Protein AF-A0ABD5DW18-F1 (afdb_monomer_lite)

Sequence (98 aa):
LKLANLGVLSASFTQSKADKSMSEDRTKDLEGNQYTVGYSYNRNRFGFSINHNQRDDEYTDLSRLQYSNLISVNSNKSLTANTYFATKNSGTFGVGYI

Foldseek 3Di:
DQPDQQFDKDKDKDKDWAQLVLPPVSPGIFIKMKMKIKTWHDDDFKIKIKMKIAIDQSGDDPVCVPPVPDPVNRDRIDIKIKMWGADPPPGIDIDMDD

Organism: Acinetobacter baumannii (NCBI:txid470)

Secondary structure (DSSP, 8-state):
-B-TTS-EEEEEEEEEEE-GGGSTTSSS-EEEEEEEEEEEEEETTEEEEEEEEEE-TT---HHHHH-TT-TTTS-SEEEEEEEEEE-SSS-EEEEEE-

pLDDT: mean 84.0, std 11.17, range [56.03, 96.12]

Structure (mmCIF, N/CA/C/O backbone):
data_AF-A0ABD5DW18-F1
#
_entry.id   AF-A0ABD5DW18-F1
#
loop_
_atom_site.group_PDB
_atom_site.id
_atom_site.type_symbol
_atom_site.label_atom_id
_atom_site.label_alt_id
_atom_site.label_comp_id
_atom_site.label_asym_id
_atom_site.label_entity_id
_atom_site.label_seq_id
_atom_site.pdbx_PDB_ins_code
_atom_site.Cartn_x
_atom_site.Cartn_y
_atom_site.Cartn_z
_atom_site.occupancy
_atom_site.B_iso_or_equiv
_atom_site.auth_seq_id
_atom_site.auth_comp_id
_atom_site.auth_asym_id
_atom_site.auth_atom_id
_atom_site.pdbx_PDB_model_num
ATOM 1 N N . LEU A 1 1 ? 7.078 3.259 10.051 1.00 90.81 1 LEU A N 1
ATOM 2 C CA . LEU A 1 1 ? 7.068 4.308 11.094 1.00 90.81 1 LEU A CA 1
ATOM 3 C C . LEU A 1 1 ? 5.844 4.146 11.994 1.00 90.81 1 LEU A C 1
ATOM 5 O O . LEU A 1 1 ? 4.721 4.275 11.522 1.00 90.81 1 LEU A O 1
ATOM 9 N N . LYS A 1 2 ? 6.034 3.845 13.282 1.00 90.12 2 LYS A N 1
ATOM 10 C CA . LYS A 1 2 ? 4.927 3.777 14.248 1.00 90.12 2 LYS A CA 1
ATOM 11 C C . LYS A 1 2 ? 4.594 5.184 14.748 1.00 90.12 2 LYS A C 1
ATOM 13 O O . LYS A 1 2 ? 5.475 5.875 15.244 1.00 90.12 2 LYS A O 1
ATOM 18 N N . LEU A 1 3 ? 3.331 5.582 14.655 1.00 90.00 3 LEU A N 1
ATOM 19 C CA . LEU A 1 3 ? 2.820 6.889 15.075 1.00 90.00 3 LEU A CA 1
ATOM 20 C C . LEU A 1 3 ? 2.188 6.792 16.472 1.00 90.00 3 LEU A C 1
ATOM 22 O O . LEU A 1 3 ? 1.028 7.144 16.672 1.00 90.00 3 LEU A O 1
ATOM 26 N N . ALA A 1 4 ? 2.931 6.248 17.441 1.00 88.88 4 ALA A N 1
ATOM 27 C CA . ALA A 1 4 ? 2.444 5.964 18.794 1.00 88.88 4 ALA A CA 1
ATOM 28 C C . ALA A 1 4 ? 1.110 5.181 18.794 1.00 88.88 4 ALA A C 1
ATOM 30 O O . ALA A 1 4 ? 1.075 4.024 18.368 1.00 88.88 4 ALA A O 1
ATOM 31 N N . ASN A 1 5 ? 0.027 5.817 19.256 1.00 85.31 5 ASN A N 1
ATOM 32 C CA . ASN A 1 5 ? -1.323 5.251 19.325 1.00 85.31 5 ASN A CA 1
ATOM 33 C C . ASN A 1 5 ? -2.186 5.595 18.104 1.00 85.31 5 ASN A C 1
ATOM 35 O O . ASN A 1 5 ? -3.352 5.215 18.075 1.00 85.31 5 ASN A O 1
ATOM 39 N N . LEU A 1 6 ? -1.636 6.321 17.127 1.00 87.75 6 LEU A N 1
ATOM 40 C CA . LEU A 1 6 ? -2.300 6.727 15.889 1.00 87.75 6 LEU A CA 1
ATOM 41 C C . LEU A 1 6 ? -2.025 5.753 14.738 1.00 87.75 6 LEU A C 1
ATOM 43 O O . LEU A 1 6 ? -2.405 6.040 13.614 1.00 87.75 6 LEU A O 1
ATOM 47 N N . GLY A 1 7 ? -1.395 4.603 14.992 1.00 92.75 7 GLY A N 1
ATOM 48 C CA . GLY A 1 7 ? -1.181 3.551 13.994 1.00 92.75 7 GLY A CA 1
ATOM 49 C C . GLY A 1 7 ? 0.241 3.504 13.438 1.00 92.75 7 GLY A C 1
ATOM 50 O O . GLY A 1 7 ? 1.210 3.843 14.120 1.00 92.75 7 GLY A O 1
ATOM 51 N N . VAL A 1 8 ? 0.374 3.024 12.206 1.00 95.94 8 VAL 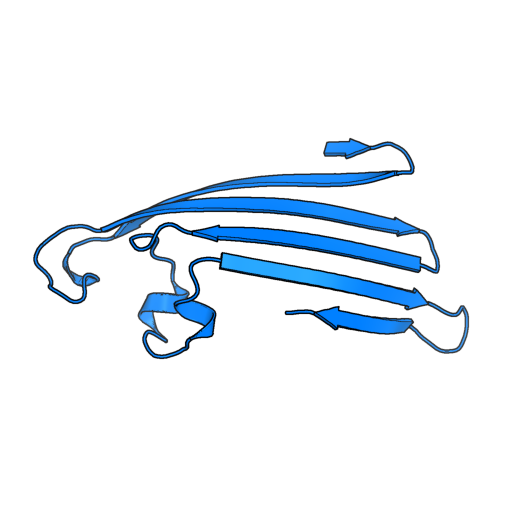A N 1
ATOM 52 C CA . VAL A 1 8 ? 1.645 2.810 11.510 1.00 95.94 8 VAL A CA 1
ATOM 53 C C . VAL A 1 8 ? 1.541 3.395 10.110 1.00 95.94 8 VAL A C 1
ATOM 55 O O . VAL A 1 8 ? 0.626 3.063 9.364 1.00 95.94 8 VAL A O 1
ATOM 58 N N . LEU A 1 9 ? 2.501 4.245 9.760 1.00 95.81 9 LEU A N 1
ATOM 59 C CA . LEU A 1 9 ? 2.751 4.688 8.396 1.00 95.81 9 LEU A CA 1
ATOM 60 C C . LEU A 1 9 ? 3.895 3.855 7.813 1.00 95.81 9 LEU A C 1
ATOM 62 O O . LEU A 1 9 ? 4.925 3.653 8.461 1.00 95.81 9 LEU A O 1
ATOM 66 N N . SER A 1 10 ? 3.731 3.377 6.595 1.00 95.19 10 SER A N 1
ATOM 67 C CA . SER A 1 10 ? 4.700 2.585 5.849 1.00 95.19 10 SER A CA 1
ATOM 68 C C . SER A 1 10 ? 4.893 3.206 4.476 1.00 95.19 10 SER A C 1
ATOM 70 O O . SER A 1 10 ? 3.952 3.730 3.886 1.00 95.19 10 SER A O 1
ATOM 72 N N . ALA A 1 11 ? 6.126 3.181 3.998 1.00 94.88 11 ALA A N 1
ATOM 73 C CA . ALA A 1 11 ? 6.458 3.554 2.641 1.00 94.88 11 ALA A CA 1
ATOM 74 C C . ALA A 1 11 ? 7.525 2.581 2.150 1.00 94.88 11 ALA A C 1
ATOM 76 O O . ALA A 1 11 ? 8.442 2.243 2.904 1.00 94.88 11 ALA A O 1
ATOM 77 N N . SER A 1 12 ? 7.394 2.121 0.917 1.00 94.81 12 SER A N 1
ATOM 78 C CA . SER A 1 12 ? 8.393 1.306 0.243 1.00 94.81 12 SER A CA 1
ATOM 79 C C . SER A 1 12 ? 8.631 1.849 -1.154 1.00 94.81 12 SER A C 1
ATOM 81 O O . SER A 1 12 ? 7.743 2.422 -1.784 1.00 94.81 12 SER A O 1
ATOM 83 N N . PHE A 1 13 ? 9.858 1.665 -1.617 1.00 93.75 13 PHE A N 1
ATOM 84 C CA . PHE A 1 13 ? 10.269 1.924 -2.983 1.00 93.75 13 PHE A CA 1
ATOM 85 C C . PHE A 1 13 ? 10.955 0.664 -3.497 1.00 93.75 13 PHE A C 1
ATOM 87 O O . PHE A 1 13 ? 11.682 -0.003 -2.758 1.00 93.75 13 PHE A O 1
ATOM 94 N N . THR A 1 14 ? 10.687 0.292 -4.735 1.00 92.81 14 THR A N 1
ATOM 95 C CA . THR A 1 14 ? 11.217 -0.920 -5.349 1.00 92.81 14 THR A CA 1
ATOM 96 C C . THR A 1 14 ? 11.560 -0.618 -6.790 1.00 92.81 14 THR A C 1
ATOM 98 O O . THR A 1 14 ? 10.752 -0.042 -7.507 1.00 92.81 14 THR A O 1
ATOM 101 N N . GLN A 1 15 ? 12.746 -1.035 -7.212 1.00 91.69 15 GLN A N 1
ATOM 102 C CA . GLN A 1 15 ? 13.177 -0.962 -8.598 1.00 91.69 15 GLN A CA 1
ATOM 103 C C . GLN A 1 15 ? 13.202 -2.372 -9.189 1.00 91.69 15 GLN A C 1
ATOM 105 O O . GLN A 1 15 ? 13.561 -3.333 -8.506 1.00 91.69 15 GLN A O 1
ATOM 110 N N . SER A 1 16 ? 12.815 -2.486 -10.454 1.00 89.81 16 SER A N 1
ATOM 111 C CA . SER A 1 16 ? 12.862 -3.718 -11.236 1.00 89.81 16 SER A CA 1
ATOM 112 C C . SER A 1 16 ? 13.697 -3.500 -12.492 1.00 89.81 16 SER A C 1
ATOM 114 O O . SER A 1 16 ? 13.654 -2.422 -13.084 1.00 89.81 16 SER A O 1
ATOM 116 N N . LYS A 1 17 ? 14.451 -4.529 -12.881 1.00 89.12 17 LYS A N 1
ATOM 117 C CA . LYS A 1 17 ? 15.139 -4.614 -14.170 1.00 89.12 17 LYS A CA 1
ATOM 118 C C . LYS A 1 17 ? 14.838 -5.980 -14.765 1.00 89.12 17 LYS A C 1
ATOM 120 O O . LYS A 1 17 ? 14.979 -6.985 -14.067 1.00 89.12 17 LYS A O 1
ATOM 125 N N . ALA A 1 18 ? 14.408 -6.010 -16.015 1.00 84.75 18 ALA A N 1
ATOM 126 C CA . ALA A 1 18 ? 14.123 -7.233 -16.743 1.00 84.75 18 ALA A CA 1
ATOM 127 C C . ALA A 1 18 ? 14.732 -7.155 -18.142 1.00 84.75 18 ALA A C 1
ATOM 129 O O . ALA A 1 18 ? 14.673 -6.120 -18.805 1.00 84.75 18 ALA A O 1
ATOM 130 N N . ASP A 1 19 ? 15.309 -8.267 -18.588 1.00 83.75 19 ASP A N 1
ATOM 131 C CA . ASP A 1 19 ? 15.899 -8.349 -19.919 1.00 83.75 19 ASP A CA 1
ATOM 132 C C . ASP A 1 19 ? 14.831 -8.184 -21.002 1.00 83.75 19 ASP A C 1
ATOM 134 O O . ASP A 1 19 ? 13.678 -8.592 -20.835 1.00 83.75 19 ASP A O 1
ATOM 138 N N . LYS A 1 20 ? 15.249 -7.718 -22.181 1.00 80.12 20 LYS A N 1
ATOM 139 C CA . LYS A 1 20 ? 14.419 -7.625 -23.396 1.00 80.12 20 LYS A CA 1
ATOM 140 C C . LYS A 1 20 ? 13.629 -8.887 -23.751 1.00 80.12 20 LYS A C 1
ATOM 142 O O . LYS A 1 20 ? 12.641 -8.802 -24.468 1.00 80.12 20 LYS A O 1
ATOM 147 N N . SER A 1 21 ? 14.036 -10.063 -23.266 1.00 75.31 21 SER A N 1
ATOM 148 C CA . SER A 1 21 ? 13.274 -11.310 -23.441 1.00 75.31 21 SER A CA 1
ATOM 149 C C . SER A 1 21 ? 11.872 -11.257 -22.814 1.00 75.31 21 SER A C 1
ATOM 151 O O . SER A 1 21 ? 10.991 -11.995 -23.253 1.00 75.31 21 SER A O 1
ATOM 153 N N . MET A 1 22 ? 11.672 -10.358 -21.845 1.00 69.31 22 MET A N 1
ATOM 154 C CA . MET A 1 22 ? 10.417 -10.093 -21.136 1.00 69.31 22 MET A CA 1
ATOM 155 C C . MET A 1 22 ? 9.668 -8.859 -21.659 1.00 69.31 22 MET A C 1
ATOM 157 O O . MET A 1 22 ? 8.564 -8.581 -21.201 1.00 69.31 22 MET A O 1
ATOM 161 N N . SER A 1 23 ? 10.245 -8.123 -22.614 1.00 68.00 23 SER A N 1
ATOM 162 C CA . SER A 1 23 ? 9.585 -6.998 -23.281 1.00 68.00 23 SER A CA 1
ATOM 163 C C . SER A 1 23 ? 8.647 -7.502 -24.376 1.00 68.00 23 SER A C 1
ATOM 165 O O . SER A 1 23 ? 9.033 -8.364 -25.168 1.00 68.00 23 SER A O 1
ATOM 167 N N . GLU A 1 24 ? 7.435 -6.944 -24.447 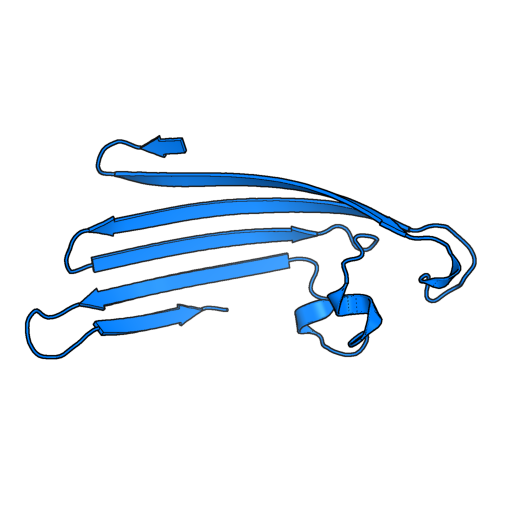1.00 67.69 24 GLU A N 1
ATOM 168 C CA . GLU A 1 24 ? 6.437 -7.269 -25.479 1.00 67.69 24 GLU A CA 1
ATOM 169 C C . GLU A 1 24 ? 7.001 -7.042 -26.892 1.00 67.69 24 GLU A C 1
ATOM 171 O O . GLU A 1 24 ? 6.873 -7.901 -27.764 1.00 67.69 24 GLU A O 1
ATOM 176 N N . ASP A 1 25 ? 7.768 -5.961 -27.067 1.00 68.88 25 ASP A N 1
ATOM 177 C CA . ASP A 1 25 ? 8.419 -5.610 -28.331 1.00 68.88 25 ASP A CA 1
ATOM 178 C C . ASP A 1 25 ? 9.810 -6.247 -28.505 1.00 68.88 25 ASP A C 1
ATOM 180 O O . ASP A 1 25 ? 10.397 -6.162 -29.582 1.00 68.88 25 ASP A O 1
ATOM 184 N N . ARG A 1 26 ? 10.375 -6.883 -27.464 1.00 70.69 26 ARG A N 1
ATOM 185 C CA . ARG A 1 26 ? 11.730 -7.491 -27.428 1.00 70.69 26 ARG A CA 1
ATOM 186 C C . ARG A 1 26 ? 12.888 -6.585 -27.868 1.00 70.69 26 ARG A C 1
ATOM 188 O O . ARG A 1 26 ? 13.991 -7.059 -28.153 1.00 70.69 26 ARG A O 1
ATOM 195 N N . THR A 1 27 ? 12.649 -5.282 -27.922 1.00 71.12 27 THR A N 1
ATOM 196 C CA . THR A 1 27 ? 13.564 -4.280 -28.481 1.00 71.12 27 THR A CA 1
ATOM 197 C C . THR A 1 27 ? 14.442 -3.625 -27.426 1.00 71.12 27 THR A C 1
ATOM 199 O O . THR A 1 27 ? 15.535 -3.168 -27.757 1.00 71.12 27 THR A O 1
ATOM 202 N N . LYS A 1 28 ? 14.002 -3.605 -26.163 1.00 78.06 28 LYS A N 1
ATOM 203 C CA . LYS A 1 28 ? 14.707 -2.949 -25.058 1.00 78.06 28 LYS A CA 1
ATOM 204 C C . LYS A 1 28 ? 14.565 -3.714 -23.748 1.00 78.06 28 LYS A C 1
ATOM 206 O O . LYS A 1 28 ? 13.566 -4.400 -23.533 1.00 78.06 28 LYS A O 1
ATOM 211 N N . ASP A 1 29 ? 15.566 -3.566 -22.890 1.00 82.19 29 ASP A N 1
ATOM 212 C CA . ASP A 1 29 ? 15.462 -3.970 -21.492 1.00 82.19 29 ASP A CA 1
ATOM 213 C C . ASP A 1 29 ? 14.433 -3.075 -20.788 1.00 82.19 29 ASP A C 1
ATOM 215 O O . ASP A 1 29 ? 14.260 -1.906 -21.146 1.00 82.19 29 ASP A O 1
ATOM 219 N N . LEU A 1 30 ? 13.713 -3.645 -19.826 1.00 81.81 30 LEU A N 1
ATOM 220 C CA . LEU A 1 30 ? 12.690 -2.951 -19.054 1.00 81.81 30 LEU A CA 1
ATOM 221 C C . LEU A 1 30 ? 13.277 -2.547 -17.705 1.00 81.81 30 LEU A C 1
ATOM 223 O O . LEU A 1 30 ? 13.779 -3.393 -16.963 1.00 81.81 30 LEU A O 1
ATOM 227 N N . GLU A 1 31 ? 13.183 -1.265 -17.370 1.00 87.94 31 GLU A N 1
ATOM 228 C CA . GLU A 1 31 ? 13.526 -0.753 -16.048 1.00 87.94 31 GLU A CA 1
ATOM 229 C C . GLU A 1 31 ? 12.369 0.094 -15.537 1.00 87.94 31 GLU A C 1
ATOM 231 O O . GLU A 1 31 ? 11.961 1.061 -16.168 1.00 87.94 31 GLU A O 1
ATOM 236 N N . GLY A 1 32 ? 11.842 -0.255 -14.370 1.00 88.06 32 GLY A N 1
ATOM 237 C CA . GLY A 1 32 ? 10.719 0.478 -13.807 1.00 88.06 32 GLY A CA 1
ATOM 238 C C . GLY A 1 32 ? 10.720 0.459 -12.299 1.00 88.06 32 GLY A C 1
ATOM 239 O O . GLY A 1 32 ? 11.305 -0.430 -11.667 1.00 88.06 32 GLY A O 1
ATOM 240 N N . ASN A 1 33 ? 10.042 1.442 -11.721 1.00 91.94 33 ASN A N 1
ATOM 241 C CA . ASN A 1 33 ? 9.964 1.619 -10.286 1.00 91.94 33 ASN A CA 1
ATOM 242 C C . ASN A 1 33 ? 8.533 1.440 -9.785 1.00 91.94 33 ASN A C 1
ATOM 244 O O . ASN A 1 33 ? 7.549 1.600 -10.504 1.00 91.94 33 ASN A O 1
ATOM 248 N N . GLN A 1 34 ? 8.433 1.112 -8.508 1.00 91.94 34 GLN A N 1
ATOM 249 C CA . GLN A 1 34 ? 7.194 1.077 -7.763 1.00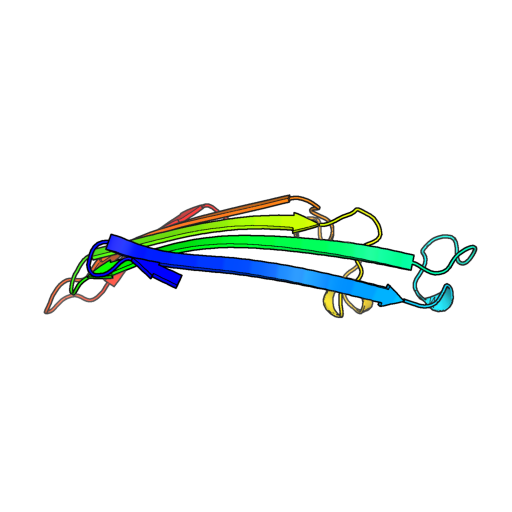 91.94 34 GLN A CA 1
ATOM 250 C C . GLN A 1 34 ? 7.415 1.805 -6.447 1.00 91.94 34 GLN A C 1
ATOM 252 O O . GLN A 1 34 ? 8.410 1.567 -5.759 1.00 91.94 34 GLN A O 1
ATOM 257 N N . TYR A 1 35 ? 6.450 2.627 -6.050 1.00 93.62 35 TYR A N 1
ATOM 258 C CA . TYR A 1 35 ? 6.352 3.082 -4.674 1.00 93.62 35 TYR A CA 1
ATOM 259 C C . TYR A 1 35 ? 5.011 2.685 -4.072 1.00 93.62 35 TYR A C 1
ATOM 261 O O . TYR A 1 35 ? 3.963 2.710 -4.717 1.00 93.62 35 TYR A O 1
ATOM 269 N N . THR A 1 36 ? 5.040 2.329 -2.797 1.00 94.25 36 THR A N 1
ATOM 270 C CA . THR A 1 36 ? 3.839 2.023 -2.030 1.00 94.25 36 THR A CA 1
ATOM 271 C C . THR A 1 36 ? 3.850 2.856 -0.767 1.00 94.25 36 THR A C 1
ATOM 273 O O . THR A 1 36 ? 4.855 2.913 -0.065 1.00 94.25 36 THR A O 1
ATOM 276 N N . VAL A 1 37 ? 2.730 3.504 -0.469 1.00 95.62 37 VAL A N 1
ATOM 277 C CA . VAL A 1 37 ? 2.520 4.243 0.775 1.00 95.62 37 VAL A CA 1
ATOM 278 C C . VAL A 1 37 ? 1.282 3.684 1.448 1.00 95.62 37 VAL A C 1
ATOM 280 O O . VAL A 1 37 ? 0.210 3.613 0.851 1.00 95.62 37 VAL A O 1
ATOM 283 N N . GLY A 1 38 ? 1.439 3.281 2.7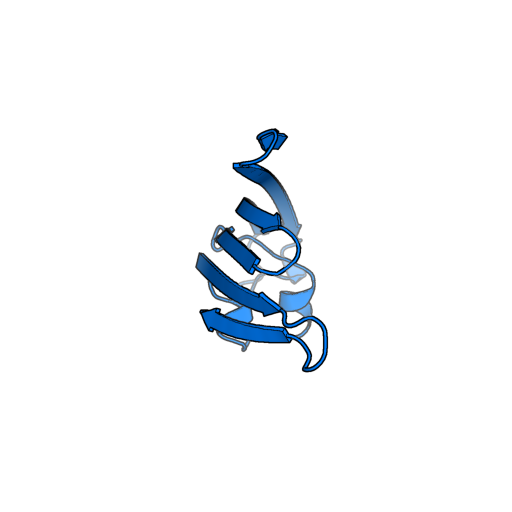00 1.00 96.06 38 GLY A N 1
ATOM 284 C CA . GLY A 1 38 ? 0.405 2.617 3.470 1.00 96.06 38 GLY A CA 1
ATOM 285 C C . GLY A 1 38 ? 0.242 3.234 4.842 1.00 96.06 38 GLY A C 1
ATOM 286 O O . GLY A 1 38 ? 1.226 3.493 5.531 1.00 96.06 38 GLY A O 1
ATOM 287 N N . TYR A 1 39 ? -0.996 3.415 5.275 1.00 96.12 39 TYR A N 1
ATOM 288 C CA . TYR A 1 39 ? -1.331 3.739 6.651 1.00 96.12 39 TYR A CA 1
ATOM 289 C C . TYR A 1 39 ? -2.241 2.656 7.218 1.00 96.12 39 TYR A C 1
ATOM 291 O O . TYR A 1 39 ? -3.231 2.274 6.600 1.00 96.12 39 TYR A O 1
ATOM 299 N N . SER A 1 40 ? -1.918 2.173 8.413 1.00 95.00 40 SER A N 1
ATOM 300 C CA . SER A 1 40 ? -2.718 1.181 9.119 1.00 95.00 40 SER A CA 1
ATOM 301 C C . SER A 1 40 ? -2.941 1.597 10.564 1.00 95.00 40 SER A C 1
ATOM 303 O O . SER A 1 40 ? -1.992 1.854 11.308 1.00 95.00 40 SER A O 1
ATOM 305 N N . TYR A 1 41 ? -4.194 1.590 10.979 1.00 94.38 41 TYR A N 1
ATOM 306 C CA . TYR A 1 41 ? -4.634 1.742 12.348 1.00 94.38 41 TYR A CA 1
ATOM 307 C C . TYR A 1 41 ? -5.287 0.442 12.800 1.00 94.38 41 TYR A C 1
ATOM 309 O O . TYR A 1 41 ? -6.242 -0.020 12.184 1.00 94.38 41 TYR A O 1
ATOM 317 N N . ASN A 1 42 ? -4.797 -0.152 13.882 1.00 90.81 42 ASN A N 1
ATOM 318 C CA . ASN A 1 42 ? -5.387 -1.360 14.445 1.00 90.81 42 ASN A CA 1
ATOM 319 C C . ASN A 1 42 ? -5.485 -1.213 15.960 1.00 90.81 42 ASN A C 1
ATOM 321 O O . ASN A 1 42 ? -4.472 -1.057 16.645 1.00 90.81 42 ASN A O 1
ATOM 325 N N . ARG A 1 43 ? -6.714 -1.239 16.480 1.00 86.75 43 ARG A N 1
ATOM 326 C CA . ARG A 1 43 ? -6.987 -1.144 17.910 1.00 86.75 43 ARG A CA 1
ATOM 327 C C . ARG A 1 43 ? -8.130 -2.065 18.304 1.00 86.75 43 ARG A C 1
ATOM 329 O O . ARG A 1 43 ? -9.283 -1.710 18.105 1.00 86.75 43 ARG A O 1
ATOM 336 N N . ASN A 1 44 ? -7.791 -3.173 18.967 1.00 82.56 44 ASN A N 1
ATOM 337 C CA . ASN A 1 44 ? -8.622 -4.152 19.695 1.00 82.56 44 ASN A CA 1
ATOM 338 C C . ASN A 1 44 ? -9.905 -4.663 19.003 1.00 82.56 44 ASN A C 1
ATOM 340 O O . ASN A 1 44 ? -10.096 -5.862 18.861 1.00 82.56 44 ASN A O 1
ATOM 344 N N . ARG A 1 45 ? -10.814 -3.767 18.619 1.00 88.44 45 ARG A N 1
ATOM 345 C CA . ARG A 1 45 ? -12.109 -4.045 17.995 1.00 88.44 45 ARG A CA 1
ATOM 346 C C . ARG A 1 45 ? -12.370 -3.254 16.718 1.00 88.44 45 ARG A C 1
ATOM 348 O O . ARG A 1 45 ? -13.437 -3.401 16.141 1.00 88.44 45 ARG A O 1
ATOM 355 N N . PHE A 1 46 ? -11.443 -2.405 16.301 1.00 91.69 46 PHE A N 1
ATOM 356 C CA . PHE A 1 46 ? -11.555 -1.624 15.083 1.00 91.69 46 PHE A CA 1
ATOM 357 C C . PHE A 1 46 ? -10.205 -1.576 14.388 1.00 91.69 46 PHE A C 1
ATOM 359 O O . PHE A 1 46 ? -9.173 -1.355 15.031 1.00 91.69 46 PHE A O 1
ATOM 366 N N . GLY A 1 47 ? -10.224 -1.757 13.077 1.00 92.75 47 GLY A N 1
ATOM 367 C CA . GLY A 1 47 ? -9.068 -1.510 12.243 1.00 92.75 47 GLY A CA 1
ATOM 368 C C . GLY A 1 47 ? -9.453 -0.778 10.975 1.00 92.75 47 GLY A C 1
ATOM 369 O O . GLY A 1 47 ? -10.563 -0.902 10.460 1.00 92.75 47 GLY A O 1
ATOM 370 N N . PHE A 1 48 ? -8.508 0.002 10.484 1.00 94.12 48 PHE A N 1
ATOM 371 C CA . PHE A 1 48 ? -8.580 0.694 9.216 1.00 94.12 48 PHE A CA 1
ATOM 372 C C . PHE A 1 48 ? -7.206 0.628 8.570 1.00 94.12 48 PHE A C 1
ATOM 374 O O . PHE A 1 48 ? -6.198 0.874 9.233 1.00 94.12 48 PHE A O 1
ATOM 381 N N . SER A 1 49 ? -7.144 0.320 7.283 1.00 94.19 49 SER A N 1
ATOM 382 C CA . SER A 1 49 ? -5.916 0.501 6.526 1.00 94.19 49 SER A CA 1
ATOM 383 C C . SER A 1 49 ? -6.197 1.022 5.133 1.00 94.19 49 SER A C 1
ATOM 385 O O . SER A 1 49 ? -7.207 0.693 4.517 1.00 94.19 49 SER A O 1
ATOM 387 N N . ILE A 1 50 ? -5.285 1.853 4.653 1.00 95.62 50 ILE A N 1
ATOM 388 C CA . ILE A 1 50 ? -5.279 2.388 3.305 1.00 95.62 50 ILE A CA 1
ATOM 389 C C . ILE A 1 50 ? -3.884 2.189 2.734 1.00 95.62 50 ILE A C 1
ATOM 391 O O . ILE A 1 50 ? -2.891 2.491 3.391 1.00 95.62 50 ILE A O 1
ATOM 395 N N . ASN A 1 51 ? -3.813 1.654 1.526 1.00 95.19 51 ASN A N 1
ATOM 396 C CA . ASN A 1 51 ? -2.579 1.431 0.798 1.00 95.19 51 ASN A CA 1
ATOM 397 C C . ASN A 1 51 ? -2.734 2.002 -0.599 1.00 95.19 51 ASN A C 1
ATOM 399 O O . ASN A 1 51 ? -3.661 1.653 -1.324 1.00 95.19 51 ASN A O 1
ATOM 403 N N . HIS A 1 52 ? -1.810 2.872 -0.967 1.00 93.56 52 HIS A N 1
ATOM 404 C CA . HIS A 1 52 ? -1.695 3.415 -2.300 1.00 93.56 52 HIS A CA 1
ATOM 405 C C . HIS A 1 52 ? -0.419 2.873 -2.932 1.00 93.56 52 HIS A C 1
ATOM 407 O O . HIS A 1 52 ? 0.668 3.025 -2.376 1.00 93.56 52 HIS A O 1
ATOM 413 N N . ASN A 1 53 ? -0.566 2.236 -4.086 1.00 91.62 53 ASN A N 1
ATOM 414 C CA . ASN A 1 53 ? 0.532 1.721 -4.877 1.00 91.62 53 ASN A CA 1
ATOM 415 C C . ASN A 1 53 ? 0.537 2.409 -6.242 1.00 91.62 53 ASN A C 1
ATOM 417 O O . ASN A 1 53 ? -0.518 2.547 -6.867 1.00 91.62 53 ASN A O 1
ATOM 421 N N . GLN A 1 54 ? 1.718 2.814 -6.690 1.00 90.56 54 GLN A N 1
ATOM 422 C CA . GLN A 1 54 ? 1.948 3.359 -8.017 1.00 90.56 54 GLN A CA 1
ATOM 423 C C . GLN A 1 54 ? 3.173 2.672 -8.613 1.00 90.56 54 GLN A C 1
ATOM 425 O O . GLN A 1 54 ? 4.214 2.551 -7.964 1.00 90.56 54 GLN A O 1
ATOM 430 N N . ARG A 1 55 ? 3.020 2.226 -9.851 1.00 88.75 55 ARG A N 1
ATOM 431 C CA . ARG A 1 55 ? 4.021 1.544 -10.659 1.00 88.75 55 ARG A CA 1
ATOM 432 C C . ARG A 1 55 ? 4.253 2.360 -11.921 1.00 88.75 55 ARG A C 1
ATOM 434 O O . ARG A 1 55 ? 3.311 2.952 -12.449 1.00 88.75 55 ARG A O 1
ATOM 441 N N . ASP A 1 56 ? 5.488 2.363 -12.388 1.00 85.44 56 ASP A N 1
ATOM 442 C CA . ASP A 1 56 ? 5.814 2.809 -13.736 1.00 85.44 56 ASP A CA 1
ATOM 443 C C . ASP A 1 56 ? 5.371 1.739 -14.743 1.00 85.44 56 ASP A C 1
ATOM 445 O O . ASP A 1 56 ? 5.339 0.549 -14.422 1.00 85.44 56 ASP A O 1
ATOM 449 N N . ASP A 1 57 ? 5.063 2.137 -15.975 1.00 80.00 57 ASP A N 1
ATOM 450 C CA . ASP A 1 57 ? 4.575 1.222 -17.018 1.00 80.00 57 ASP A CA 1
ATOM 451 C C . ASP A 1 57 ? 5.573 0.078 -17.297 1.00 80.00 57 ASP A C 1
ATOM 453 O O . ASP A 1 57 ? 5.183 -1.071 -17.527 1.00 80.00 57 ASP A O 1
ATOM 457 N N . GLU A 1 58 ? 6.868 0.387 -17.186 1.00 79.62 58 GLU A N 1
ATOM 458 C CA . GLU A 1 58 ? 7.994 -0.528 -17.403 1.00 79.62 58 GLU A CA 1
ATOM 459 C C . GLU A 1 58 ? 8.334 -1.387 -16.168 1.00 79.62 58 GLU A C 1
ATOM 461 O O . GLU A 1 58 ? 9.189 -2.273 -16.239 1.00 79.62 58 GLU A O 1
ATOM 466 N N . TYR A 1 59 ? 7.655 -1.176 -15.030 1.00 82.00 59 TYR A N 1
ATOM 467 C CA . TYR A 1 59 ? 7.861 -1.981 -13.826 1.00 82.00 59 TYR A CA 1
ATOM 468 C C . TYR A 1 59 ? 7.431 -3.427 -14.071 1.00 82.00 59 TYR A C 1
ATOM 470 O O . TYR A 1 59 ? 6.280 -3.706 -14.405 1.00 82.00 59 TYR A O 1
ATOM 478 N N . THR A 1 60 ? 8.339 -4.375 -13.863 1.00 79.81 60 THR A N 1
ATOM 479 C CA . THR A 1 60 ? 8.066 -5.793 -14.109 1.00 79.81 60 THR A CA 1
ATOM 480 C C . THR A 1 60 ? 8.275 -6.592 -12.832 1.00 79.81 60 THR A C 1
ATOM 482 O O . THR A 1 60 ? 9.348 -6.564 -12.233 1.00 79.81 60 THR A O 1
ATOM 485 N N . ASP A 1 61 ? 7.241 -7.321 -12.412 1.00 78.56 61 ASP A N 1
ATOM 486 C CA . ASP A 1 61 ? 7.307 -8.277 -11.308 1.00 78.56 61 ASP A CA 1
ATOM 487 C C . ASP A 1 61 ? 7.084 -9.714 -11.814 1.00 78.56 61 ASP A C 1
ATOM 489 O O . ASP A 1 61 ? 6.714 -9.941 -12.969 1.00 78.56 61 ASP A O 1
ATOM 493 N N . LEU A 1 62 ? 7.306 -10.708 -10.946 1.00 77.31 62 LEU A N 1
ATOM 494 C CA . LEU A 1 62 ? 7.143 -12.117 -11.321 1.00 77.31 62 LEU A CA 1
ATOM 495 C C . LEU A 1 62 ? 5.706 -12.462 -11.754 1.00 77.31 62 LEU A C 1
ATOM 497 O O . LEU A 1 62 ? 5.514 -13.453 -12.453 1.00 77.31 62 LEU A O 1
ATOM 501 N N . SER A 1 63 ? 4.694 -11.677 -11.368 1.00 73.62 63 SER A N 1
ATOM 502 C CA . SER A 1 63 ? 3.302 -11.963 -11.733 1.00 73.62 63 SER A CA 1
ATOM 503 C C . SER A 1 63 ? 3.023 -11.687 -13.214 1.00 73.62 63 SER A C 1
ATOM 505 O O . SER A 1 63 ? 2.258 -12.426 -13.839 1.00 73.62 63 SER A O 1
ATOM 507 N N . ARG A 1 64 ? 3.730 -10.717 -13.813 1.00 68.81 64 ARG A N 1
ATOM 508 C CA . ARG A 1 64 ? 3.678 -10.426 -15.257 1.00 68.81 64 ARG A CA 1
ATOM 509 C C . ARG A 1 64 ? 4.273 -11.543 -16.129 1.00 68.81 64 ARG A C 1
ATOM 511 O O . ARG A 1 64 ? 3.901 -11.642 -17.292 1.00 68.81 64 ARG A O 1
ATOM 518 N N . LEU A 1 65 ? 5.114 -12.426 -15.573 1.00 68.75 65 LEU A N 1
ATOM 519 C CA . LEU A 1 65 ? 5.660 -13.591 -16.294 1.00 68.75 65 LEU A CA 1
ATOM 520 C C . LEU A 1 65 ? 4.598 -14.652 -16.606 1.00 68.75 65 LEU A C 1
ATOM 522 O O . LEU A 1 65 ? 4.691 -15.349 -17.612 1.00 68.75 65 LEU A O 1
ATOM 526 N N . GLN A 1 66 ? 3.612 -14.803 -15.718 1.00 64.62 66 GLN A N 1
ATOM 527 C CA . GLN A 1 66 ? 2.603 -15.859 -15.807 1.00 64.62 66 GLN A CA 1
ATOM 528 C C . GLN A 1 66 ? 1.244 -15.333 -16.294 1.00 64.62 66 GLN A C 1
ATOM 530 O O . GLN A 1 66 ? 0.471 -16.090 -16.878 1.00 64.62 66 GLN A O 1
ATOM 535 N N . TYR A 1 67 ? 0.955 -14.046 -16.074 1.00 57.97 67 TYR A N 1
ATOM 536 C CA . TYR A 1 67 ? -0.371 -13.461 -16.260 1.00 57.97 67 TYR A CA 1
ATOM 537 C C . TYR A 1 67 ? -0.302 -12.055 -16.877 1.00 57.97 67 TYR A C 1
ATOM 539 O O . TYR A 1 67 ? -0.578 -11.055 -16.216 1.00 57.97 67 TYR A O 1
ATOM 547 N N . SER A 1 68 ? 0.050 -11.963 -18.162 1.00 60.25 68 SER A N 1
ATOM 548 C CA . SER A 1 68 ? 0.133 -10.680 -18.887 1.00 60.25 68 SER A CA 1
ATOM 549 C C . SER A 1 68 ? -1.232 -10.073 -19.250 1.00 60.25 68 SER A C 1
ATOM 551 O O . SER A 1 68 ? -1.333 -8.885 -19.535 1.00 60.25 68 SER A O 1
ATOM 553 N N . ASN A 1 69 ? -2.300 -10.870 -19.220 1.00 57.53 69 ASN A N 1
ATOM 554 C CA . ASN A 1 69 ? -3.645 -10.509 -19.678 1.00 57.53 69 ASN A CA 1
ATOM 555 C C . ASN A 1 69 ? -4.609 -10.075 -18.556 1.00 57.53 69 ASN A C 1
ATOM 557 O O . ASN A 1 69 ? -5.777 -9.785 -18.822 1.00 57.53 69 ASN A O 1
ATOM 561 N N . LEU A 1 70 ? -4.155 -10.035 -17.302 1.00 59.25 70 LEU A N 1
ATOM 562 C CA . LEU A 1 70 ? -4.970 -9.604 -16.168 1.00 59.25 70 LEU A CA 1
ATOM 563 C C . LEU A 1 70 ? -4.859 -8.088 -15.966 1.00 59.25 70 LEU A C 1
ATOM 565 O O . LEU A 1 70 ? -3.791 -7.563 -15.663 1.00 59.25 70 LEU A O 1
ATOM 569 N N . ILE A 1 71 ? -5.994 -7.385 -16.058 1.00 59.16 71 ILE A N 1
ATOM 570 C CA . ILE A 1 71 ? -6.088 -5.928 -15.836 1.00 59.16 71 ILE A CA 1
ATOM 571 C C . ILE A 1 71 ? -5.544 -5.538 -14.450 1.00 59.16 71 ILE A C 1
ATOM 573 O O . ILE A 1 71 ? -4.911 -4.498 -14.305 1.00 59.16 71 ILE A O 1
ATOM 577 N N . SER A 1 72 ? -5.721 -6.394 -13.439 1.00 56.03 72 SER A N 1
ATOM 578 C CA . SER A 1 72 ? -5.169 -6.188 -12.094 1.00 56.03 72 SER A CA 1
ATOM 579 C C . SER A 1 72 ? -3.638 -6.252 -12.044 1.00 56.03 72 SER A C 1
ATOM 581 O O . SER A 1 72 ? -3.030 -5.549 -11.242 1.00 56.03 72 SER A O 1
ATOM 583 N N . VAL A 1 73 ? -3.016 -7.060 -12.908 1.00 58.12 73 VAL A N 1
ATOM 584 C CA . VAL A 1 73 ? -1.555 -7.204 -13.034 1.00 58.12 73 VAL A CA 1
ATOM 585 C C . VAL A 1 73 ? -0.959 -6.068 -13.876 1.00 58.12 73 VAL A C 1
ATOM 587 O O . VAL A 1 73 ? 0.199 -5.692 -13.689 1.00 58.12 73 VAL A O 1
ATOM 590 N N . ASN A 1 74 ? -1.764 -5.476 -14.765 1.00 59.03 74 ASN A N 1
ATOM 591 C CA . ASN A 1 74 ? -1.361 -4.370 -15.630 1.00 59.03 74 ASN A CA 1
ATOM 592 C C . ASN A 1 74 ? -1.772 -2.977 -15.116 1.00 59.03 74 ASN A C 1
ATOM 594 O O . ASN A 1 74 ? -1.556 -1.984 -15.804 1.00 59.03 74 ASN A O 1
ATOM 598 N N . SER A 1 75 ? -2.391 -2.883 -13.934 1.00 63.41 75 SER A N 1
ATOM 599 C CA . SER A 1 75 ? -2.778 -1.589 -13.371 1.00 63.41 75 SER A CA 1
ATOM 600 C C . SER A 1 75 ? -1.577 -0.894 -12.741 1.00 63.41 75 SER A C 1
ATOM 602 O O . SER A 1 75 ? -1.009 -1.359 -11.750 1.00 63.41 75 SER A O 1
ATOM 604 N N . ASN A 1 76 ? -1.241 0.278 -13.272 1.00 78.12 76 ASN A N 1
ATOM 605 C CA . ASN A 1 7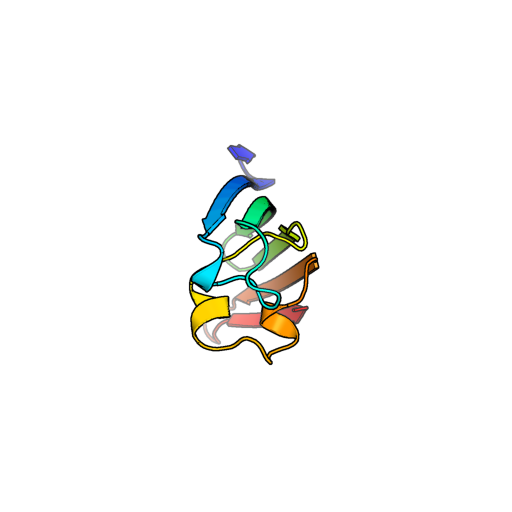6 ? -0.109 1.082 -12.804 1.00 78.12 76 ASN A CA 1
ATOM 606 C C . ASN A 1 76 ? -0.431 1.839 -11.511 1.00 78.12 76 ASN A C 1
ATOM 608 O O . ASN A 1 76 ? 0.443 2.417 -10.872 1.00 78.12 76 ASN A O 1
ATOM 612 N N . LYS A 1 77 ? -1.698 1.819 -11.089 1.00 85.31 77 LYS A N 1
ATOM 613 C CA . LYS A 1 77 ? -2.167 2.444 -9.860 1.00 85.31 77 LYS A CA 1
ATOM 614 C C . LYS A 1 77 ? -3.145 1.526 -9.148 1.00 85.31 77 LYS A C 1
ATOM 616 O O . LYS A 1 77 ? -4.081 1.009 -9.751 1.00 85.31 77 LYS A O 1
ATOM 621 N N . SER A 1 78 ? -2.957 1.365 -7.846 1.00 86.88 78 SER A N 1
ATOM 622 C CA . SER A 1 78 ? -3.913 0.687 -6.979 1.00 86.88 78 SER A CA 1
ATOM 623 C C . SER A 1 78 ? -4.119 1.502 -5.710 1.00 86.88 78 SER A C 1
ATOM 625 O O . SER A 1 78 ? -3.198 2.134 -5.179 1.00 86.88 78 SER A O 1
ATOM 627 N N . LEU A 1 79 ? -5.363 1.531 -5.252 1.00 91.12 79 LEU A N 1
ATOM 628 C CA . LEU A 1 79 ? -5.735 2.091 -3.969 1.00 91.12 79 LEU A CA 1
ATOM 629 C C . LEU A 1 79 ? -6.603 1.061 -3.268 1.00 91.12 79 LEU A C 1
ATOM 631 O O . LEU A 1 79 ? -7.742 0.845 -3.658 1.00 91.12 79 LEU A O 1
ATOM 635 N N . THR A 1 80 ? -6.067 0.457 -2.219 1.00 92.62 80 THR A N 1
ATOM 636 C CA . THR A 1 80 ? -6.810 -0.476 -1.383 1.00 92.62 80 THR A CA 1
ATOM 637 C C . THR A 1 80 ? -7.151 0.208 -0.076 1.00 92.62 80 THR A C 1
ATOM 639 O O . THR A 1 80 ? -6.266 0.723 0.605 1.00 92.62 80 THR A O 1
ATOM 642 N N . ALA A 1 81 ? -8.419 0.192 0.307 1.00 93.31 81 ALA A N 1
ATOM 643 C CA . ALA A 1 81 ? -8.859 0.672 1.608 1.00 93.31 81 ALA A CA 1
ATOM 644 C C . ALA A 1 81 ? -9.702 -0.405 2.273 1.00 93.31 81 ALA A C 1
ATOM 646 O O . ALA A 1 81 ? -10.588 -0.971 1.647 1.00 93.31 81 ALA A O 1
ATOM 647 N N . ASN A 1 82 ? -9.454 -0.699 3.540 1.00 93.62 82 ASN A N 1
ATOM 648 C CA . ASN A 1 82 ? -10.292 -1.609 4.301 1.00 93.62 82 ASN A CA 1
ATOM 649 C C . ASN A 1 82 ? -10.553 -1.066 5.695 1.00 93.62 82 ASN A C 1
ATOM 651 O O . ASN A 1 82 ? -9.745 -0.347 6.283 1.00 93.62 82 ASN A O 1
ATOM 655 N N . THR A 1 83 ? -11.707 -1.433 6.225 1.00 94.00 83 THR A N 1
ATOM 656 C CA . THR A 1 83 ? -12.038 -1.213 7.621 1.00 94.00 83 THR A CA 1
ATOM 657 C C . THR A 1 83 ? -12.796 -2.405 8.158 1.00 94.00 83 THR A C 1
ATOM 659 O O . THR A 1 83 ? -13.558 -3.047 7.437 1.00 94.00 83 THR A O 1
ATOM 662 N N . TYR A 1 84 ? -12.577 -2.714 9.427 1.00 93.06 84 TYR A N 1
ATOM 663 C CA . TYR A 1 84 ? -13.263 -3.803 10.088 1.00 93.06 84 TYR A CA 1
ATOM 664 C C . TYR A 1 84 ? -13.609 -3.453 11.526 1.00 93.06 84 TYR A C 1
ATOM 666 O O . TYR A 1 84 ? -12.931 -2.663 12.188 1.00 93.06 84 TYR A O 1
ATOM 674 N N . PHE A 1 85 ? -14.634 -4.135 12.020 1.00 92.00 85 PHE A N 1
ATOM 675 C CA . PHE A 1 85 ? -15.037 -4.157 13.410 1.00 92.00 85 PHE A CA 1
ATOM 676 C C . PHE A 1 85 ? -15.021 -5.599 13.914 1.00 92.00 85 PHE A C 1
ATOM 678 O O . PHE A 1 85 ? -15.565 -6.504 13.284 1.00 92.00 85 PHE A O 1
ATOM 685 N N . ALA A 1 86 ? -14.387 -5.813 15.063 1.00 89.75 86 ALA A N 1
ATOM 686 C CA . ALA A 1 86 ? -14.321 -7.107 15.723 1.00 89.75 86 ALA A CA 1
ATOM 687 C C . ALA A 1 86 ? -15.168 -7.090 16.996 1.00 89.75 86 ALA A C 1
ATOM 689 O O . ALA A 1 86 ? -15.047 -6.212 17.857 1.00 89.75 86 ALA A O 1
ATOM 690 N N . THR A 1 87 ? -16.031 -8.088 17.129 1.00 85.06 87 THR A N 1
ATOM 691 C CA . THR A 1 87 ? -16.824 -8.316 18.338 1.00 85.06 87 THR A CA 1
ATOM 692 C C . THR A 1 87 ? -16.130 -9.359 19.211 1.00 85.06 87 THR A C 1
ATOM 694 O O . THR A 1 87 ? -15.416 -10.220 18.708 1.00 85.06 87 THR A O 1
ATOM 697 N N . LYS A 1 88 ? -16.319 -9.305 20.537 1.00 80.75 88 LYS A N 1
ATOM 698 C CA . LYS A 1 88 ? -15.661 -10.269 21.445 1.00 80.75 88 LYS A CA 1
ATOM 699 C C . LYS A 1 88 ? -16.115 -11.719 21.214 1.00 80.75 88 LYS A C 1
ATOM 701 O O . LYS A 1 88 ? -15.330 -12.622 21.467 1.00 80.75 88 LYS A O 1
ATOM 706 N N . ASN A 1 89 ? -17.351 -11.929 20.750 1.00 82.88 89 ASN A N 1
ATOM 707 C CA . ASN A 1 89 ? -17.998 -13.248 20.748 1.00 82.88 89 ASN A CA 1
ATOM 708 C C . ASN A 1 89 ? -18.570 -13.668 19.382 1.00 82.88 89 ASN A C 1
ATOM 710 O O . ASN A 1 89 ? -19.113 -14.759 19.271 1.00 82.88 89 ASN A O 1
ATOM 714 N N . SER A 1 90 ? -18.485 -12.822 18.355 1.00 78.38 90 SER A N 1
ATOM 715 C CA . SER A 1 90 ? -19.210 -13.021 17.086 1.00 78.38 90 SER A CA 1
ATOM 716 C C . SER A 1 90 ? -18.345 -12.717 15.853 1.00 78.38 90 SER A C 1
ATOM 718 O O . SER A 1 90 ? -18.854 -12.489 14.762 1.00 78.38 90 SER A O 1
ATOM 720 N N . GLY A 1 91 ? -17.018 -12.739 16.022 1.00 83.94 91 GLY A N 1
ATOM 721 C CA . GLY A 1 91 ? -16.056 -12.590 14.932 1.00 83.94 91 GLY A CA 1
ATOM 722 C C . GLY A 1 91 ? -15.857 -11.148 14.459 1.00 83.94 91 GLY A C 1
ATOM 723 O O . GLY A 1 91 ? -16.232 -10.182 15.137 1.00 83.94 91 GLY A O 1
ATOM 724 N N . THR A 1 92 ? -15.224 -11.028 13.295 1.00 90.31 92 THR A N 1
ATOM 725 C CA . THR A 1 92 ? -14.836 -9.765 12.661 1.00 90.31 92 THR A CA 1
ATOM 726 C C . THR A 1 92 ? -15.577 -9.610 11.346 1.00 90.31 92 THR A C 1
ATOM 728 O O . THR A 1 92 ? -15.577 -10.528 10.531 1.00 90.31 92 THR A O 1
ATOM 731 N N . PHE A 1 93 ? -16.165 -8.441 11.122 1.00 90.56 93 PHE A N 1
ATOM 732 C CA . PHE A 1 93 ? -16.759 -8.072 9.842 1.00 90.56 93 PHE A CA 1
ATOM 733 C C . PHE A 1 93 ? -16.155 -6.757 9.364 1.00 90.56 93 PHE A C 1
ATOM 735 O O . PHE A 1 93 ? -15.732 -5.924 10.166 1.00 90.56 93 PHE A O 1
ATOM 742 N N . GLY A 1 94 ? -16.093 -6.561 8.055 1.00 89.31 94 GLY A N 1
ATOM 743 C CA . GLY A 1 94 ? -15.471 -5.382 7.479 1.00 89.31 94 GLY A CA 1
ATOM 744 C C . GLY A 1 94 ? -15.827 -5.201 6.019 1.00 89.31 94 GLY A C 1
ATOM 745 O O . GLY A 1 94 ? -16.414 -6.081 5.394 1.00 89.31 94 GLY A O 1
ATOM 746 N N . VAL A 1 95 ? -15.460 -4.039 5.499 1.00 92.19 95 VAL A N 1
ATOM 747 C CA . VAL A 1 95 ? -15.624 -3.677 4.095 1.00 92.19 95 VAL A CA 1
ATOM 748 C C . VAL A 1 95 ? -14.271 -3.292 3.522 1.00 92.19 95 VAL A C 1
ATOM 750 O O . VAL A 1 95 ? -13.424 -2.722 4.218 1.00 92.19 95 VAL A O 1
ATOM 753 N N . GLY A 1 96 ? -14.067 -3.635 2.256 1.00 91.44 96 GLY A N 1
ATOM 754 C CA . GLY A 1 96 ? -12.849 -3.353 1.516 1.00 91.44 96 GLY A CA 1
ATOM 755 C C . GLY A 1 96 ? -13.170 -2.777 0.144 1.00 91.44 96 GLY A C 1
ATOM 756 O O . GLY A 1 96 ? -14.136 -3.188 -0.492 1.00 91.44 96 GLY A O 1
ATOM 757 N N . TYR A 1 97 ? -12.346 -1.835 -0.287 1.00 88.00 97 TYR A N 1
ATOM 758 C CA . TYR A 1 97 ? -12.233 -1.351 -1.652 1.00 88.00 97 TYR A CA 1
ATOM 759 C C . TYR A 1 97 ? -10.873 -1.801 -2.186 1.00 88.00 97 TYR A C 1
ATOM 761 O O . TYR A 1 97 ? -9.866 -1.629 -1.490 1.00 88.00 97 TYR A O 1
ATOM 769 N N . ILE A 1 9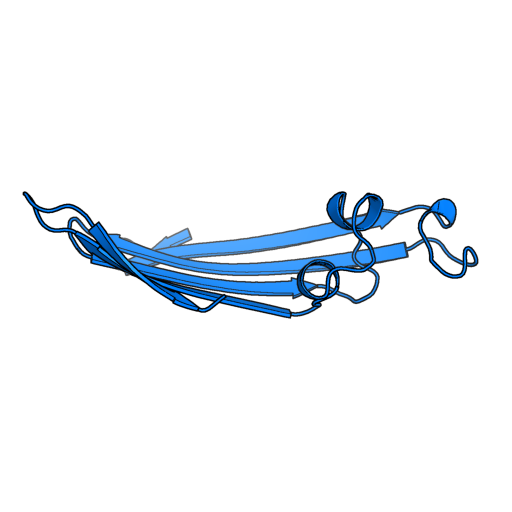8 ? -10.862 -2.410 -3.371 1.00 77.38 98 ILE A N 1
ATOM 770 C CA . ILE A 1 98 ? -9.685 -2.989 -4.032 1.00 77.38 98 ILE A CA 1
ATOM 771 C C . ILE A 1 98 ? -9.668 -2.507 -5.477 1.00 77.38 98 ILE A C 1
ATOM 773 O O . ILE A 1 98 ? -10.754 -2.547 -6.098 1.00 77.38 98 ILE A O 1
#

Radius of gyration: 17.77 Å; chains: 1; bounding box: 35×23×50 Å